Protein AF-A0A7W0LW55-F1 (afdb_monomer_lite)

Foldseek 3Di:
DDFWWKKKKWQFVVQCKIWIATAFWIWIDGNHDIDTDPGHWDWADDDQWIWTDDPQAWTKIWHAPDDWDDDDQKIKGKTFIFTDGNHDTGTGIMMMMTHRDDDPPVVVD

Secondary structure (DSSP, 8-state):
-PPPEEEEEEEEGGGTEEEEEETTEEEEEETTEEEE-SSPPEEEEETTEEEEEETTTEEEEEEE-SPPEEETTEEEEEEEEEEEETTEEEEEEEEEEEESS---GGG--

Sequence (109 aa):
MSPPAVALAFYDPANSLHGTLRAGLGLLYEGHRAAALAEPPVIEPVGDGVRARVAGELDLTFRPVSGVGVFEGAAAAVCSVSGTVGQRTVQCLGTSRETAEPPDWDQLD

Radius of gyration: 14.16 Å; chains: 1; bounding box: 34×29×43 Å

pLDDT: mean 91.1, std 10.21, range [51.66, 98.56]

Structure (mmCIF, N/CA/C/O backbone):
data_AF-A0A7W0LW55-F1
#
_entry.id   AF-A0A7W0LW55-F1
#
loop_
_atom_site.group_PDB
_atom_site.id
_atom_site.type_symbol
_atom_site.label_atom_id
_atom_site.label_alt_id
_atom_site.label_comp_id
_atom_site.label_asym_id
_atom_site.label_entity_id
_atom_site.label_seq_id
_atom_site.pdbx_PDB_ins_code
_atom_site.Cartn_x
_atom_site.Cartn_y
_atom_site.C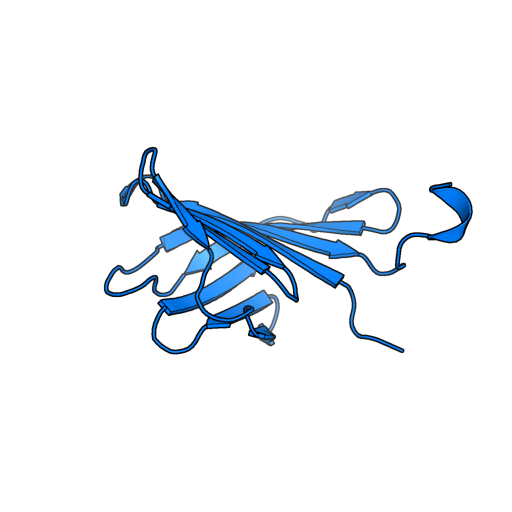artn_z
_atom_site.occupancy
_atom_site.B_iso_or_equiv
_atom_site.auth_seq_id
_atom_site.auth_comp_id
_atom_site.auth_asym_id
_atom_site.auth_atom_id
_atom_site.pdbx_PDB_model_num
ATOM 1 N N . MET A 1 1 ? 18.001 6.051 -16.624 1.00 51.66 1 MET A N 1
ATOM 2 C CA . MET A 1 1 ? 17.109 4.909 -16.333 1.00 51.66 1 MET A CA 1
ATOM 3 C C . MET A 1 1 ? 16.012 5.415 -15.415 1.00 51.66 1 MET A C 1
ATOM 5 O O . MET A 1 1 ? 16.341 6.147 -14.488 1.00 51.66 1 MET A O 1
ATOM 9 N N . SER A 1 2 ? 14.743 5.117 -15.697 1.00 60.44 2 SER A N 1
ATOM 10 C CA . SER A 1 2 ? 13.651 5.400 -14.760 1.00 60.44 2 SER A CA 1
ATOM 11 C C . SER A 1 2 ? 13.743 4.445 -13.563 1.00 60.44 2 SER A C 1
ATOM 13 O O . SER A 1 2 ? 14.170 3.304 -13.747 1.00 60.44 2 SER A O 1
ATOM 15 N N . PRO A 1 3 ? 13.377 4.882 -12.347 1.00 67.19 3 PRO A N 1
ATOM 16 C CA . PRO A 1 3 ? 13.251 3.971 -11.214 1.00 67.19 3 PRO A CA 1
ATOM 17 C C . PRO A 1 3 ? 12.225 2.860 -11.523 1.00 67.19 3 PRO A C 1
ATOM 19 O O . PRO A 1 3 ? 11.309 3.096 -12.320 1.00 67.19 3 PRO A O 1
ATOM 22 N N . PRO A 1 4 ? 12.380 1.656 -10.937 1.00 74.06 4 PRO A N 1
ATOM 23 C CA . PRO A 1 4 ? 11.490 0.528 -11.198 1.00 74.06 4 PRO A CA 1
ATOM 24 C C . PRO A 1 4 ? 10.046 0.867 -10.824 1.00 74.06 4 PRO A C 1
ATOM 26 O O . PRO A 1 4 ? 9.784 1.624 -9.885 1.00 74.06 4 PRO A O 1
ATOM 29 N N . ALA A 1 5 ? 9.093 0.287 -11.551 1.00 87.62 5 ALA A N 1
ATOM 30 C CA . ALA A 1 5 ? 7.683 0.475 -11.249 1.00 87.62 5 ALA A CA 1
ATOM 31 C C . ALA A 1 5 ? 7.324 -0.311 -9.981 1.00 87.62 5 ALA A C 1
ATOM 33 O O . ALA A 1 5 ? 7.409 -1.541 -9.965 1.00 87.62 5 ALA A O 1
ATOM 34 N N . VAL A 1 6 ? 6.904 0.398 -8.930 1.00 91.94 6 VAL A N 1
ATOM 35 C CA . VAL A 1 6 ? 6.540 -0.202 -7.641 1.00 91.94 6 VAL A CA 1
ATOM 36 C C . VAL A 1 6 ? 5.022 -0.299 -7.500 1.00 91.94 6 VAL A C 1
ATOM 38 O O . VAL A 1 6 ? 4.293 0.672 -7.719 1.00 91.94 6 VAL A O 1
ATOM 41 N N . ALA A 1 7 ? 4.553 -1.474 -7.092 1.00 95.12 7 ALA A N 1
ATOM 42 C CA . ALA A 1 7 ? 3.188 -1.731 -6.672 1.00 95.12 7 ALA A CA 1
ATOM 43 C C . ALA A 1 7 ? 3.163 -2.242 -5.233 1.00 95.12 7 ALA A C 1
ATOM 45 O O . ALA A 1 7 ? 3.886 -3.169 -4.873 1.00 95.12 7 ALA A O 1
ATOM 46 N N . LEU A 1 8 ? 2.303 -1.644 -4.419 1.00 97.69 8 LEU A N 1
ATOM 47 C CA . LEU A 1 8 ? 2.125 -1.969 -3.013 1.00 97.69 8 LEU A CA 1
ATOM 48 C C . LEU A 1 8 ? 0.671 -2.373 -2.771 1.00 97.69 8 LEU A C 1
ATOM 50 O O . LEU A 1 8 ? -0.253 -1.837 -3.392 1.00 97.69 8 LEU A O 1
ATOM 54 N N . ALA A 1 9 ? 0.464 -3.301 -1.847 1.00 98.12 9 ALA A N 1
ATOM 55 C CA . ALA A 1 9 ? -0.857 -3.621 -1.324 1.00 98.12 9 ALA A CA 1
ATOM 56 C C . ALA A 1 9 ? -0.765 -3.961 0.160 1.00 98.12 9 ALA A C 1
ATOM 58 O O . ALA A 1 9 ? 0.221 -4.555 0.585 1.00 98.12 9 ALA A O 1
ATOM 59 N N . PHE A 1 10 ? -1.771 -3.604 0.949 1.00 98.19 10 PHE A N 1
ATOM 60 C CA . PHE A 1 10 ? -1.833 -3.949 2.370 1.00 98.19 10 PHE A CA 1
ATOM 61 C C . PHE A 1 10 ? -3.248 -4.351 2.769 1.00 98.19 10 PHE A C 1
ATOM 63 O O . PHE A 1 10 ? -4.216 -3.909 2.147 1.00 98.19 10 PHE A O 1
ATOM 70 N N . TYR A 1 11 ? -3.355 -5.175 3.809 1.00 96.62 11 TYR A N 1
ATOM 71 C CA . TYR A 1 11 ? -4.626 -5.617 4.368 1.00 96.62 11 TYR A CA 1
ATOM 72 C C . TYR A 1 11 ? -4.569 -5.560 5.893 1.00 96.62 11 TYR A C 1
ATOM 74 O O . TYR A 1 11 ? -3.875 -6.350 6.534 1.00 96.62 11 TYR A O 1
ATOM 82 N N . ASP A 1 12 ? -5.317 -4.620 6.460 1.00 96.31 12 ASP A N 1
ATOM 83 C CA . ASP A 1 12 ? -5.467 -4.387 7.888 1.00 96.31 12 ASP A CA 1
ATOM 84 C C . ASP A 1 12 ? -6.848 -4.871 8.368 1.00 96.31 12 ASP A C 1
ATOM 86 O O . ASP A 1 12 ? -7.827 -4.111 8.359 1.00 96.31 12 ASP A O 1
ATOM 90 N N . PRO A 1 13 ? -6.958 -6.140 8.806 1.00 92.94 13 PRO A N 1
ATOM 91 C CA . PRO A 1 13 ? -8.224 -6.682 9.283 1.00 92.94 13 PRO A CA 1
ATOM 92 C C . PRO A 1 13 ? -8.725 -5.983 10.550 1.00 92.94 13 PRO A C 1
ATOM 94 O O . PRO A 1 13 ? -9.935 -5.927 10.758 1.00 92.94 13 PRO A O 1
ATOM 97 N N . ALA A 1 14 ? -7.832 -5.429 11.381 1.00 93.06 14 ALA A N 1
ATOM 98 C CA . ALA A 1 14 ? -8.218 -4.782 12.634 1.00 93.06 14 ALA A CA 1
ATOM 99 C C . ALA A 1 14 ? -9.051 -3.516 12.385 1.00 93.06 14 ALA A C 1
ATOM 101 O O . ALA A 1 14 ? -9.944 -3.198 13.167 1.00 93.06 14 ALA A O 1
ATOM 102 N N . ASN A 1 15 ? -8.802 -2.839 11.262 1.00 91.50 15 ASN A N 1
ATOM 103 C CA . ASN A 1 15 ? -9.525 -1.641 10.845 1.00 91.50 15 ASN A CA 1
ATOM 104 C C . ASN A 1 15 ? -10.483 -1.883 9.664 1.00 91.50 15 ASN A C 1
ATOM 106 O O . ASN A 1 15 ? -11.064 -0.925 9.156 1.00 91.50 15 ASN A O 1
ATOM 110 N N . SER A 1 16 ? -10.650 -3.137 9.210 1.00 94.94 16 SER A N 1
ATOM 111 C CA . SER A 1 16 ? -11.369 -3.478 7.965 1.00 94.94 16 SER A CA 1
ATOM 112 C C . SER A 1 16 ? -10.920 -2.625 6.768 1.00 94.94 16 SER A C 1
ATOM 114 O O . SER A 1 16 ? -11.732 -2.232 5.927 1.00 94.94 16 SER A O 1
ATOM 116 N N . LEU A 1 17 ? -9.622 -2.319 6.723 1.00 96.50 17 LEU A N 1
ATOM 117 C CA . LEU A 1 17 ? -9.008 -1.389 5.787 1.00 96.50 17 LEU A CA 1
ATOM 118 C C . LEU A 1 17 ? -8.017 -2.143 4.908 1.00 96.50 17 LEU A C 1
ATOM 120 O O . LEU A 1 17 ? -7.188 -2.903 5.395 1.00 96.50 17 LEU A O 1
ATOM 124 N N . HIS A 1 18 ? -8.060 -1.910 3.608 1.00 96.81 18 HIS A N 1
ATOM 125 C CA . HIS A 1 18 ? -7.032 -2.392 2.698 1.00 96.81 18 HIS A CA 1
ATOM 126 C C . HIS A 1 18 ? -6.820 -1.399 1.573 1.00 96.81 18 HIS A C 1
ATOM 128 O O . HIS A 1 18 ? -7.647 -0.522 1.335 1.00 96.81 18 HIS A O 1
ATOM 134 N N . GLY A 1 19 ? -5.694 -1.508 0.885 1.00 97.12 19 GLY A N 1
ATOM 135 C CA . GLY A 1 19 ? -5.390 -0.576 -0.185 1.00 97.12 19 GLY A CA 1
ATOM 136 C C . GLY A 1 19 ? -4.379 -1.118 -1.166 1.00 97.12 19 GLY A C 1
ATOM 137 O O . GLY A 1 19 ? -3.612 -2.029 -0.857 1.00 97.12 19 GLY A O 1
ATOM 138 N N . THR A 1 20 ? -4.386 -0.526 -2.354 1.00 97.56 20 THR A N 1
ATOM 139 C CA . THR A 1 20 ? -3.364 -0.736 -3.376 1.00 97.56 20 THR A CA 1
ATOM 140 C C . THR A 1 20 ? -2.815 0.607 -3.823 1.00 97.56 20 THR A C 1
ATOM 142 O O . THR A 1 20 ? -3.570 1.557 -4.024 1.00 97.56 20 THR A O 1
ATOM 145 N N . LEU A 1 21 ? -1.492 0.690 -3.935 1.00 96.94 21 LEU A N 1
ATOM 146 C CA . LEU A 1 21 ? -0.763 1.909 -4.259 1.00 96.94 21 LEU A CA 1
ATOM 147 C C . LEU A 1 21 ? 0.209 1.602 -5.396 1.00 96.94 21 LEU A C 1
ATOM 149 O O . LEU A 1 21 ? 0.944 0.616 -5.350 1.00 96.94 21 LEU A O 1
ATOM 153 N N . ARG A 1 22 ? 0.225 2.453 -6.414 1.00 93.44 22 ARG A N 1
ATOM 154 C CA . ARG A 1 22 ? 1.199 2.461 -7.508 1.00 93.44 22 ARG A CA 1
ATOM 155 C C . ARG A 1 22 ? 1.551 3.906 -7.825 1.00 93.44 22 ARG A C 1
ATOM 157 O O . ARG A 1 22 ? 0.781 4.813 -7.513 1.00 93.44 22 ARG A O 1
ATOM 164 N N . ALA A 1 23 ? 2.682 4.129 -8.487 1.00 81.06 23 ALA A N 1
ATOM 165 C CA . ALA A 1 23 ? 2.965 5.443 -9.055 1.00 81.06 23 ALA A CA 1
ATOM 166 C C . ALA A 1 23 ? 1.786 5.874 -9.955 1.00 81.06 23 ALA A C 1
ATOM 168 O O . ALA A 1 23 ? 1.443 5.169 -10.902 1.00 81.06 23 ALA A O 1
ATOM 169 N N . GLY A 1 24 ? 1.132 6.987 -9.611 1.00 86.56 24 GLY A N 1
ATOM 170 C CA . GLY A 1 24 ? -0.023 7.529 -10.340 1.00 86.56 24 GLY A CA 1
ATOM 171 C C . GLY A 1 24 ? -1.411 7.201 -9.770 1.00 86.56 24 GLY A C 1
ATOM 172 O O . GLY A 1 24 ? -2.352 7.914 -10.098 1.00 86.56 24 GLY A O 1
ATOM 173 N N . LEU A 1 25 ? -1.570 6.184 -8.912 1.00 92.75 25 LEU A N 1
ATOM 174 C CA . LEU A 1 25 ? -2.882 5.803 -8.366 1.00 92.75 25 LEU A CA 1
ATOM 175 C C . LEU A 1 25 ? -2.766 5.163 -6.981 1.00 92.75 25 LEU A C 1
ATOM 177 O O . LEU A 1 25 ? -1.974 4.246 -6.767 1.00 92.75 25 LEU A O 1
ATOM 181 N N . GLY A 1 26 ? -3.642 5.571 -6.066 1.00 96.12 26 GLY A N 1
ATOM 182 C CA . GLY A 1 26 ? -3.914 4.823 -4.847 1.00 96.12 26 GLY A CA 1
ATOM 183 C C . GLY A 1 26 ? -5.409 4.638 -4.635 1.00 96.12 26 GLY A C 1
ATOM 184 O O . GLY A 1 26 ? -6.192 5.564 -4.839 1.00 96.12 26 GLY A O 1
ATOM 185 N N . LEU A 1 27 ? -5.793 3.430 -4.232 1.00 97.00 27 LEU A N 1
ATOM 186 C CA . LEU A 1 27 ? -7.159 3.074 -3.865 1.00 97.00 27 LEU A CA 1
ATOM 187 C C . LEU A 1 27 ? -7.168 2.549 -2.433 1.00 97.00 27 LEU A C 1
ATOM 189 O O . LEU A 1 27 ? -6.367 1.676 -2.085 1.00 97.00 27 LEU A O 1
ATOM 193 N N . LEU A 1 28 ? -8.099 3.056 -1.633 1.00 97.19 28 LEU A N 1
ATOM 194 C CA . LEU A 1 28 ? -8.401 2.580 -0.292 1.00 97.19 28 LEU A CA 1
ATOM 195 C C . LEU A 1 28 ? -9.779 1.932 -0.270 1.00 97.19 28 LEU A C 1
ATOM 197 O O . LEU A 1 28 ? -10.714 2.381 -0.935 1.00 97.19 28 LEU A O 1
ATOM 201 N N . TYR A 1 29 ? -9.895 0.890 0.535 1.00 96.44 29 TYR A N 1
ATOM 202 C CA . TYR A 1 29 ? -11.107 0.122 0.725 1.00 96.44 29 TYR A CA 1
ATOM 203 C C . TYR A 1 29 ? -11.397 -0.005 2.214 1.00 96.44 29 TYR A C 1
ATOM 205 O O . TYR A 1 29 ? -10.586 -0.541 2.968 1.00 96.44 29 TYR A O 1
ATOM 213 N N . GLU A 1 30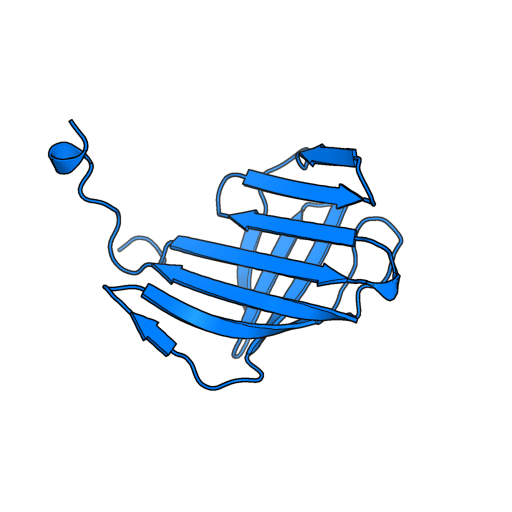 ? -12.569 0.464 2.625 1.00 93.81 30 GLU A N 1
ATOM 214 C CA . GLU A 1 30 ? -13.062 0.391 3.999 1.00 93.81 30 GLU A CA 1
ATOM 215 C C . GLU A 1 30 ? -14.349 -0.427 4.027 1.00 93.81 30 GLU A C 1
ATOM 217 O O . GLU A 1 30 ? -15.409 0.025 3.577 1.00 93.81 30 GLU A O 1
ATOM 222 N N . GLY A 1 31 ? -14.249 -1.668 4.505 1.00 89.81 31 GLY A N 1
ATOM 223 C CA . GLY A 1 31 ? -15.310 -2.659 4.344 1.00 89.81 31 GLY A CA 1
ATOM 224 C C . GLY A 1 31 ? -15.664 -2.847 2.864 1.00 89.81 31 GLY A C 1
ATOM 225 O O . GLY A 1 31 ? -14.887 -3.416 2.103 1.00 89.81 31 GLY A O 1
ATOM 226 N N . HIS A 1 32 ? -16.835 -2.351 2.454 1.00 87.31 32 HIS A N 1
ATOM 227 C CA . HIS A 1 32 ? -17.338 -2.434 1.074 1.00 87.31 32 HIS A CA 1
ATOM 228 C C . HIS A 1 32 ? -17.218 -1.125 0.280 1.00 87.31 32 HIS A C 1
ATOM 230 O O . HIS A 1 32 ? -17.697 -1.046 -0.851 1.00 87.31 32 HIS A O 1
ATOM 236 N N . ARG A 1 33 ? -16.636 -0.071 0.863 1.00 94.25 33 ARG A N 1
ATOM 237 C CA . ARG A 1 33 ? -16.506 1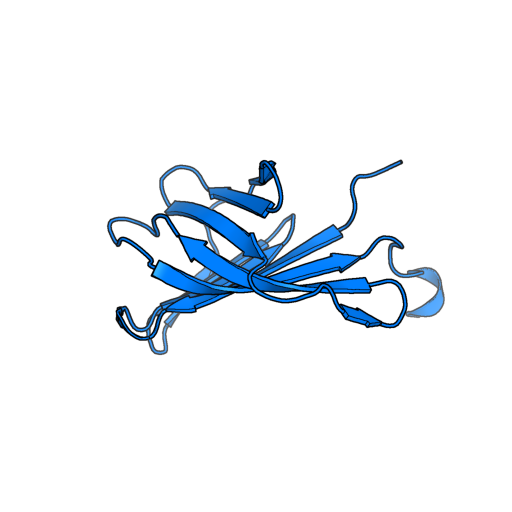.239 0.212 1.00 94.25 33 ARG A CA 1
ATOM 238 C C . ARG A 1 33 ? -15.114 1.383 -0.377 1.00 94.25 33 ARG A C 1
ATOM 240 O O . ARG A 1 33 ? -14.144 1.224 0.352 1.00 94.25 33 ARG A O 1
ATOM 247 N N . ALA A 1 34 ? -15.035 1.727 -1.657 1.00 95.38 34 ALA A N 1
ATOM 248 C CA . ALA A 1 34 ? -13.788 2.073 -2.329 1.00 95.38 34 ALA A CA 1
ATOM 249 C C . ALA A 1 34 ? -13.694 3.593 -2.516 1.00 95.38 34 ALA A C 1
ATOM 251 O O . ALA A 1 34 ? -14.685 4.234 -2.876 1.00 95.38 34 ALA A O 1
ATOM 252 N N . ALA A 1 35 ? -12.510 4.154 -2.296 1.00 95.88 35 ALA A N 1
ATOM 253 C CA . ALA A 1 35 ? -12.196 5.548 -2.574 1.00 95.88 35 ALA A CA 1
ATOM 254 C C . ALA A 1 35 ? -10.803 5.653 -3.203 1.00 95.88 35 ALA A C 1
ATOM 256 O O . ALA A 1 35 ? -9.856 5.011 -2.747 1.00 95.88 35 ALA A O 1
ATOM 257 N N . ALA A 1 36 ? -10.685 6.465 -4.251 1.00 96.50 36 ALA A N 1
ATOM 258 C CA . ALA A 1 36 ? -9.383 6.893 -4.738 1.00 96.50 36 ALA A CA 1
ATOM 259 C C . ALA A 1 36 ? -8.819 7.972 -3.812 1.00 96.50 36 ALA A C 1
ATOM 261 O O . ALA A 1 36 ? -9.578 8.785 -3.281 1.00 96.50 36 ALA A O 1
ATOM 262 N N . LEU A 1 37 ? -7.501 7.963 -3.634 1.00 95.12 37 LEU A N 1
ATOM 263 C CA . LEU A 1 37 ? -6.791 9.061 -2.981 1.00 95.12 37 LEU A CA 1
ATOM 264 C C . LEU A 1 37 ? -6.919 10.331 -3.821 1.00 95.12 37 LEU A C 1
ATOM 266 O O . LEU A 1 37 ? -7.030 10.244 -5.048 1.00 95.12 37 LEU A O 1
ATOM 270 N N . ALA A 1 38 ? -6.892 11.496 -3.175 1.00 94.06 38 ALA A N 1
ATOM 271 C CA . ALA A 1 38 ? -7.018 12.765 -3.887 1.00 94.06 38 ALA A CA 1
ATOM 272 C C . ALA A 1 38 ? -5.805 13.026 -4.788 1.00 94.06 38 ALA A C 1
ATOM 274 O O . ALA A 1 38 ? -5.957 13.555 -5.886 1.00 94.06 38 ALA A O 1
ATOM 275 N N . GLU A 1 39 ? -4.622 12.606 -4.338 1.00 94.62 39 GLU A N 1
ATOM 276 C CA . GLU A 1 39 ? -3.366 12.734 -5.072 1.00 94.62 39 GLU A CA 1
ATOM 277 C C . GLU A 1 39 ? -2.659 11.377 -5.227 1.00 94.62 39 GLU A C 1
ATOM 279 O O . GLU A 1 39 ? -2.807 10.483 -4.381 1.00 94.62 39 GLU A O 1
ATOM 284 N N . PRO A 1 40 ? -1.843 11.200 -6.281 1.00 92.50 40 PRO A N 1
ATOM 285 C CA . PRO A 1 40 ? -1.003 10.023 -6.421 1.00 92.50 40 PRO A CA 1
ATOM 286 C C . PRO A 1 40 ? -0.039 9.844 -5.236 1.00 92.50 40 PRO A C 1
ATOM 288 O O . PRO A 1 40 ? 0.552 10.820 -4.764 1.00 92.50 40 PRO A O 1
ATOM 291 N N . PRO A 1 41 ? 0.206 8.600 -4.786 1.00 94.88 41 PRO A N 1
ATOM 292 C CA . PRO A 1 41 ? 1.197 8.342 -3.755 1.00 94.88 41 PRO A CA 1
ATOM 293 C C . PRO A 1 41 ? 2.611 8.631 -4.255 1.00 94.88 41 PRO A C 1
ATOM 295 O O . PRO A 1 41 ? 3.032 8.151 -5.310 1.00 94.88 41 PRO A O 1
ATOM 298 N N . VAL A 1 42 ? 3.375 9.354 -3.439 1.00 95.06 42 VAL A N 1
ATOM 299 C CA . VAL A 1 42 ? 4.832 9.424 -3.556 1.00 95.06 42 VAL A CA 1
ATOM 300 C C . VAL A 1 42 ? 5.396 8.151 -2.940 1.00 95.06 42 VAL A C 1
ATOM 302 O O . VAL A 1 42 ? 5.205 7.903 -1.748 1.00 95.06 42 VAL A O 1
ATOM 305 N N . ILE A 1 43 ? 6.047 7.332 -3.763 1.00 95.00 43 ILE A N 1
ATOM 306 C CA . ILE A 1 43 ? 6.618 6.043 -3.369 1.00 95.00 43 ILE A CA 1
ATOM 307 C C . ILE A 1 43 ? 8.140 6.138 -3.462 1.00 95.00 43 ILE A C 1
ATOM 309 O O . ILE A 1 43 ? 8.682 6.375 -4.539 1.00 95.00 43 ILE A O 1
ATOM 313 N N . GLU A 1 44 ? 8.826 5.954 -2.337 1.00 93.94 44 GLU A N 1
ATOM 314 C CA . GLU A 1 44 ? 10.274 6.137 -2.225 1.00 93.94 44 GLU A CA 1
ATOM 315 C C . GLU A 1 44 ? 10.920 5.009 -1.410 1.00 93.94 44 GLU A C 1
ATOM 317 O O . GLU A 1 44 ? 10.323 4.529 -0.441 1.00 93.94 44 GLU A O 1
ATOM 322 N N . PRO A 1 45 ? 12.150 4.590 -1.743 1.00 93.50 45 PRO A N 1
ATOM 323 C CA . PRO A 1 45 ? 12.884 3.624 -0.935 1.00 93.50 45 PRO A CA 1
ATOM 324 C C . PRO A 1 45 ? 13.232 4.199 0.450 1.00 93.50 45 PRO A C 1
ATOM 326 O O . PRO A 1 45 ? 13.599 5.367 0.584 1.00 93.50 45 PRO A O 1
ATOM 329 N N . VAL A 1 46 ? 13.160 3.365 1.492 1.00 94.81 46 VAL A N 1
ATOM 330 C CA . VAL A 1 46 ? 13.593 3.700 2.858 1.00 94.81 46 VAL A CA 1
ATOM 331 C C . VAL A 1 46 ? 14.256 2.499 3.539 1.00 94.81 46 VAL A C 1
ATOM 333 O O . VAL A 1 46 ? 13.607 1.557 3.992 1.00 94.81 46 VAL A O 1
ATOM 336 N N . GLY A 1 47 ? 15.583 2.540 3.663 1.00 93.00 47 GLY A N 1
ATOM 337 C CA . GLY A 1 47 ? 16.347 1.397 4.169 1.00 93.00 47 GLY A CA 1
ATOM 338 C C . GLY A 1 47 ? 16.178 0.176 3.262 1.00 93.00 47 GLY A C 1
ATOM 339 O O . GLY A 1 47 ? 16.472 0.252 2.076 1.00 93.00 47 GLY A O 1
ATOM 340 N N . ASP A 1 48 ? 15.698 -0.928 3.829 1.00 91.12 48 ASP A N 1
ATOM 341 C CA . ASP A 1 48 ? 15.393 -2.194 3.148 1.00 91.12 48 ASP A CA 1
ATOM 342 C C . ASP A 1 48 ? 13.958 -2.279 2.598 1.00 91.12 48 ASP A C 1
ATOM 344 O O . ASP A 1 48 ? 13.547 -3.316 2.082 1.00 91.12 48 ASP A O 1
ATOM 348 N N . GLY A 1 49 ? 13.180 -1.208 2.745 1.00 94.56 49 GLY A N 1
ATOM 349 C CA . GLY A 1 49 ? 11.769 -1.171 2.403 1.00 94.56 49 GLY A CA 1
ATOM 350 C C . GLY A 1 49 ? 11.392 0.021 1.539 1.00 94.56 49 GLY A C 1
ATOM 351 O O . GLY A 1 49 ? 12.234 0.725 0.980 1.00 94.56 49 GLY A O 1
ATOM 352 N N . VAL A 1 50 ? 10.089 0.266 1.459 1.00 95.94 50 VAL A N 1
ATOM 353 C CA . VAL A 1 50 ? 9.508 1.342 0.656 1.00 95.94 50 VAL A CA 1
ATOM 354 C C . VAL A 1 50 ? 8.514 2.123 1.504 1.00 95.94 50 VAL A C 1
ATOM 356 O O . VAL A 1 50 ? 7.753 1.546 2.280 1.00 95.94 50 VAL A O 1
ATOM 359 N N . ARG A 1 51 ? 8.507 3.445 1.364 1.00 97.25 51 ARG A N 1
ATOM 360 C CA . ARG A 1 51 ? 7.527 4.336 1.978 1.00 97.25 51 ARG A CA 1
ATOM 361 C C . ARG A 1 51 ? 6.591 4.875 0.910 1.00 97.25 51 ARG A C 1
ATOM 363 O O . ARG A 1 51 ? 7.056 5.357 -0.116 1.00 97.25 51 ARG A O 1
ATOM 370 N N . ALA A 1 52 ? 5.292 4.836 1.174 1.00 97.44 52 ALA A N 1
ATOM 371 C CA . ALA A 1 52 ? 4.273 5.484 0.363 1.00 97.44 52 ALA A CA 1
ATOM 372 C C . ALA A 1 52 ? 3.618 6.612 1.161 1.00 97.44 52 ALA A C 1
ATOM 374 O O . ALA A 1 52 ? 3.267 6.418 2.326 1.00 97.44 52 ALA A O 1
ATOM 375 N N . ARG A 1 53 ? 3.463 7.787 0.544 1.00 97.44 53 ARG A N 1
ATOM 376 C CA . ARG A 1 53 ? 2.891 8.976 1.188 1.00 97.44 53 ARG A CA 1
ATOM 377 C C . ARG A 1 53 ? 1.901 9.693 0.281 1.00 97.44 53 ARG A C 1
ATOM 379 O O . ARG A 1 53 ? 2.201 9.930 -0.885 1.00 97.44 53 ARG A O 1
ATOM 386 N N . VAL A 1 54 ? 0.778 10.107 0.856 1.00 96.62 54 VAL A N 1
ATOM 387 C CA . VAL A 1 54 ? -0.133 11.120 0.306 1.00 96.62 54 VAL A CA 1
ATOM 388 C C . VAL A 1 54 ? -0.445 12.106 1.420 1.00 96.62 54 VAL A C 1
ATOM 390 O O . VAL A 1 54 ? -0.875 11.711 2.505 1.00 96.62 54 VAL A O 1
ATOM 393 N N . ALA A 1 55 ? -0.171 13.388 1.179 1.00 93.94 55 ALA A N 1
ATOM 394 C CA . ALA A 1 55 ? -0.247 14.417 2.208 1.00 93.94 55 ALA A CA 1
ATOM 395 C C . ALA A 1 55 ? -1.647 14.475 2.840 1.00 93.94 55 ALA A C 1
ATOM 397 O O . ALA A 1 55 ? -2.638 14.696 2.157 1.00 93.94 55 ALA A O 1
ATOM 398 N N . GLY A 1 56 ? -1.717 14.274 4.158 1.00 92.31 56 GLY A N 1
ATOM 399 C CA . GLY A 1 56 ? -2.975 14.298 4.910 1.00 92.31 56 GLY A CA 1
ATOM 400 C C . GLY A 1 56 ? -3.847 13.042 4.785 1.00 92.31 56 GLY A C 1
ATOM 401 O O . GLY A 1 56 ? -4.801 12.915 5.548 1.00 92.31 56 GLY A O 1
ATOM 402 N N . GLU A 1 57 ? -3.514 12.099 3.899 1.00 95.88 57 GLU A N 1
ATOM 403 C CA . GLU A 1 57 ? -4.324 10.897 3.656 1.00 95.88 57 GLU A CA 1
ATOM 404 C C . GLU A 1 57 ? -3.637 9.608 4.100 1.00 95.88 57 GLU A C 1
ATOM 406 O O . GLU A 1 57 ? -4.280 8.769 4.729 1.00 95.88 57 GLU A O 1
ATOM 411 N N . LEU A 1 58 ? -2.345 9.427 3.808 1.00 96.69 58 LEU A N 1
ATOM 412 C CA . LEU A 1 58 ? -1.619 8.231 4.231 1.00 96.69 58 LEU A CA 1
ATOM 413 C C . LEU A 1 58 ? -0.115 8.447 4.346 1.00 96.69 58 LEU A C 1
ATOM 415 O O . LEU A 1 58 ? 0.498 9.202 3.591 1.00 96.69 58 LEU A O 1
ATOM 419 N N . ASP A 1 59 ? 0.481 7.688 5.252 1.00 98.00 59 ASP A N 1
ATOM 420 C CA . ASP A 1 59 ? 1.921 7.574 5.407 1.00 98.00 59 ASP A CA 1
ATOM 421 C C . ASP A 1 59 ? 2.247 6.159 5.882 1.00 98.00 59 ASP A C 1
ATOM 423 O O . ASP A 1 59 ? 2.060 5.830 7.051 1.00 98.00 59 ASP A O 1
ATOM 427 N N . LEU A 1 60 ? 2.670 5.294 4.959 1.00 98.44 60 LEU A N 1
ATOM 428 C CA . LEU A 1 60 ? 2.869 3.870 5.212 1.00 98.44 60 LEU A CA 1
ATOM 429 C C . LEU A 1 60 ? 4.281 3.444 4.830 1.00 98.44 60 LEU A C 1
ATOM 431 O O . LEU A 1 60 ? 4.787 3.790 3.765 1.00 98.44 60 LEU A O 1
ATOM 435 N N . THR A 1 61 ? 4.902 2.640 5.686 1.00 98.44 61 THR A N 1
ATOM 436 C CA . THR A 1 61 ? 6.184 1.983 5.419 1.00 98.44 61 THR A CA 1
ATOM 437 C C . THR A 1 61 ? 5.970 0.486 5.264 1.00 98.44 61 THR A C 1
ATOM 439 O O . THR A 1 61 ? 5.362 -0.144 6.127 1.00 98.44 61 THR A O 1
ATOM 442 N N . PHE A 1 62 ? 6.507 -0.067 4.182 1.00 98.31 62 PHE A N 1
ATOM 443 C CA . PHE A 1 62 ? 6.506 -1.480 3.833 1.00 98.31 62 PHE A CA 1
ATOM 444 C C . PHE A 1 62 ? 7.919 -2.016 4.030 1.00 98.31 62 PHE A C 1
ATOM 446 O O . PHE A 1 62 ? 8.830 -1.611 3.308 1.00 98.31 62 PHE A O 1
ATOM 453 N N . ARG A 1 63 ? 8.116 -2.916 4.997 1.00 97.88 63 ARG A N 1
ATOM 454 C CA . ARG A 1 63 ? 9.403 -3.595 5.213 1.00 97.88 63 ARG A CA 1
ATOM 455 C C . ARG A 1 63 ? 9.277 -5.081 4.911 1.00 97.88 63 ARG A C 1
ATOM 457 O O . ARG A 1 63 ? 8.408 -5.711 5.523 1.00 97.88 63 ARG A O 1
ATOM 464 N N . PRO A 1 64 ? 10.099 -5.650 4.013 1.00 97.44 64 PRO A N 1
ATOM 465 C CA . PRO A 1 64 ? 10.108 -7.083 3.750 1.00 97.44 64 PRO A CA 1
ATOM 466 C C . PRO A 1 64 ? 10.263 -7.899 5.040 1.00 97.44 64 PRO A C 1
ATOM 468 O O . PRO A 1 64 ? 11.119 -7.615 5.871 1.00 97.44 64 PRO A O 1
ATOM 471 N N . VAL A 1 65 ? 9.419 -8.914 5.209 1.00 97.19 65 VAL A N 1
ATOM 472 C CA . VAL A 1 65 ? 9.509 -9.904 6.303 1.00 97.19 65 VAL A CA 1
ATOM 473 C C . VAL A 1 65 ? 9.693 -11.327 5.776 1.00 97.19 65 VAL A C 1
ATOM 475 O O . VAL A 1 65 ? 9.865 -12.264 6.552 1.00 97.19 65 VAL A O 1
ATOM 478 N N . SER A 1 66 ? 9.659 -11.493 4.454 1.00 94.38 66 SER A N 1
ATOM 479 C CA . SER A 1 66 ? 9.972 -12.731 3.746 1.00 94.38 66 SER A CA 1
ATOM 480 C C . SER A 1 66 ? 11.230 -12.566 2.896 1.00 94.38 66 SER A C 1
ATOM 482 O O . SER A 1 66 ? 11.696 -11.453 2.655 1.00 94.38 66 SER A O 1
ATOM 484 N N . GLY A 1 67 ? 11.733 -13.679 2.356 1.00 93.19 67 GLY A N 1
ATOM 485 C CA . GLY A 1 67 ? 12.612 -13.616 1.188 1.00 93.19 67 GLY A CA 1
ATOM 486 C C . GLY A 1 67 ? 11.898 -12.975 -0.011 1.00 93.19 67 GLY A C 1
ATOM 487 O O . GLY A 1 67 ? 10.666 -13.016 -0.100 1.00 93.19 67 GLY A O 1
ATOM 488 N N . VAL A 1 68 ? 12.679 -12.384 -0.918 1.00 93.81 68 VAL A N 1
ATOM 489 C CA . VAL A 1 68 ? 12.182 -11.810 -2.175 1.00 93.81 68 VAL A CA 1
ATOM 490 C C . VAL A 1 68 ? 12.025 -12.929 -3.203 1.00 93.81 68 VAL A C 1
ATOM 492 O O . VAL A 1 68 ? 12.988 -13.627 -3.519 1.00 93.81 68 VAL A O 1
ATOM 495 N N . GLY A 1 69 ? 10.812 -13.103 -3.719 1.00 93.94 69 GLY A N 1
ATOM 496 C CA . GLY A 1 69 ? 10.533 -13.973 -4.857 1.00 93.94 69 GLY A CA 1
ATOM 497 C C . GLY A 1 69 ? 10.745 -13.226 -6.170 1.00 93.94 69 GLY A C 1
ATOM 498 O O . GLY A 1 69 ? 10.382 -12.056 -6.276 1.00 93.94 69 GLY A O 1
ATOM 499 N N . VAL A 1 70 ? 11.306 -13.901 -7.173 1.00 91.38 70 VAL A N 1
ATOM 500 C CA . VAL A 1 70 ? 11.480 -13.355 -8.526 1.00 91.38 70 VAL A CA 1
ATOM 501 C C . VAL A 1 70 ? 10.660 -14.183 -9.506 1.00 91.38 70 VAL A C 1
ATOM 503 O O . VAL A 1 70 ? 10.746 -15.410 -9.500 1.00 91.38 70 VAL A O 1
ATOM 506 N N . PHE A 1 71 ? 9.868 -13.514 -10.340 1.0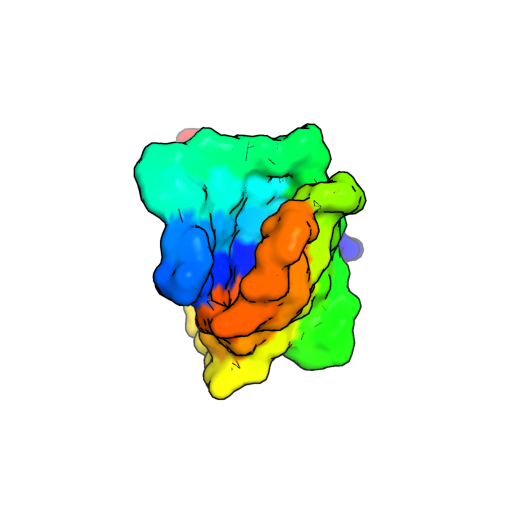0 84.06 71 PHE A N 1
ATOM 507 C CA . PHE A 1 71 ? 9.041 -14.145 -11.363 1.00 84.06 71 PHE A CA 1
ATOM 508 C C . PHE A 1 71 ? 8.878 -13.206 -12.561 1.00 84.06 71 PHE A C 1
ATOM 510 O O . PHE A 1 71 ? 8.443 -12.071 -12.382 1.00 84.06 71 PHE A O 1
ATOM 517 N N . GLU A 1 72 ? 9.241 -13.675 -13.760 1.00 83.81 72 GLU A N 1
ATOM 518 C CA . GLU A 1 72 ? 9.030 -12.968 -15.040 1.00 83.81 72 GLU A CA 1
ATOM 519 C C . GLU A 1 72 ? 9.409 -11.470 -15.002 1.00 83.81 72 GLU A C 1
ATOM 521 O O . GLU A 1 72 ? 8.604 -10.596 -15.310 1.00 83.81 72 GLU A O 1
ATOM 526 N N . GLY A 1 73 ? 10.629 -11.147 -14.553 1.00 81.50 73 GLY A N 1
ATOM 527 C CA . GLY A 1 73 ? 11.120 -9.757 -14.520 1.00 81.50 73 GLY A CA 1
ATOM 528 C C . GLY A 1 73 ? 10.550 -8.883 -13.392 1.00 81.50 73 GLY A C 1
ATOM 529 O O . GLY A 1 73 ? 10.854 -7.689 -13.318 1.00 81.50 73 GLY A O 1
ATOM 530 N N . ALA A 1 74 ? 9.763 -9.465 -12.482 1.00 88.50 74 ALA A N 1
ATOM 531 C CA . ALA A 1 74 ? 9.294 -8.810 -11.269 1.00 88.50 74 ALA A CA 1
ATOM 532 C C . ALA A 1 74 ? 9.896 -9.432 -10.003 1.00 88.50 74 ALA A C 1
ATOM 534 O O . ALA A 1 74 ? 10.047 -10.649 -9.895 1.00 88.50 74 ALA A O 1
ATOM 535 N N . ALA A 1 75 ? 10.183 -8.581 -9.021 1.00 92.44 75 ALA A N 1
ATOM 536 C CA . ALA A 1 75 ? 10.573 -8.971 -7.673 1.00 92.44 75 ALA A CA 1
ATOM 537 C C . ALA A 1 75 ? 9.425 -8.658 -6.709 1.00 92.44 75 ALA A C 1
ATOM 539 O O . ALA A 1 75 ? 8.833 -7.584 -6.794 1.00 92.44 75 ALA A O 1
ATOM 540 N N . ALA A 1 76 ? 9.089 -9.572 -5.802 1.00 94.69 76 ALA A N 1
ATOM 541 C CA . ALA A 1 76 ? 8.013 -9.376 -4.838 1.00 94.69 76 ALA A CA 1
ATOM 542 C C . ALA A 1 76 ? 8.370 -9.914 -3.452 1.00 94.69 76 ALA A C 1
ATOM 544 O O . ALA A 1 76 ? 9.064 -10.922 -3.320 1.00 94.69 76 ALA A O 1
ATOM 545 N N . ALA A 1 77 ? 7.858 -9.263 -2.412 1.00 96.62 77 ALA A N 1
ATOM 546 C CA . ALA A 1 77 ? 8.029 -9.690 -1.030 1.00 96.62 77 ALA A CA 1
ATOM 547 C C . ALA A 1 77 ? 6.738 -9.505 -0.231 1.00 96.62 77 ALA A C 1
ATOM 549 O O . ALA A 1 77 ? 5.948 -8.597 -0.499 1.00 96.62 77 ALA A O 1
ATOM 550 N N . VAL A 1 78 ? 6.550 -10.346 0.788 1.00 97.81 78 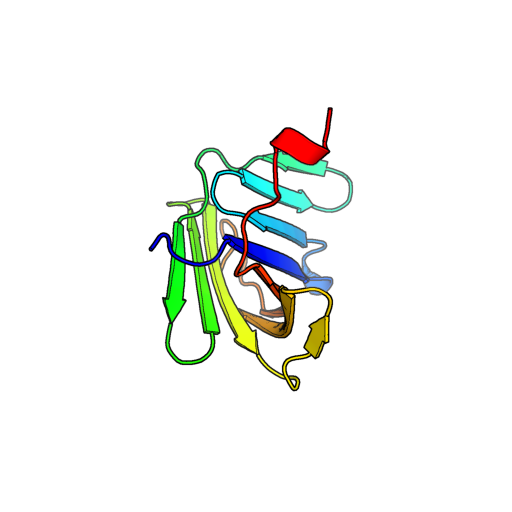VAL A N 1
ATOM 551 C CA . VAL A 1 78 ? 5.598 -10.068 1.865 1.00 97.81 78 VAL A CA 1
ATOM 552 C C . VAL A 1 78 ? 6.243 -9.051 2.799 1.00 97.81 78 VAL A C 1
ATOM 554 O O . VAL A 1 78 ? 7.405 -9.194 3.187 1.00 97.81 78 VAL A O 1
ATOM 557 N N . CYS A 1 79 ? 5.484 -8.029 3.176 1.00 98.44 79 CYS A N 1
ATOM 558 C CA . CYS A 1 79 ? 5.944 -6.933 4.011 1.00 98.44 79 CYS A CA 1
ATOM 559 C C . CYS A 1 79 ? 5.148 -6.847 5.312 1.00 98.44 79 CYS A C 1
ATOM 561 O O . CYS A 1 79 ? 3.935 -7.057 5.327 1.00 98.44 79 CYS A O 1
ATOM 563 N N . SER A 1 80 ? 5.822 -6.437 6.383 1.00 98.12 80 SER A N 1
ATOM 564 C CA . SER A 1 80 ? 5.154 -5.724 7.470 1.00 98.12 80 SER A CA 1
ATOM 565 C C . SER A 1 80 ? 4.823 -4.311 6.999 1.00 98.12 80 SER A C 1
ATOM 567 O O . SER A 1 80 ? 5.620 -3.680 6.298 1.00 98.12 80 SER A O 1
ATOM 569 N N . VAL A 1 81 ? 3.637 -3.830 7.360 1.00 98.56 81 VAL A N 1
ATOM 570 C CA . VAL A 1 81 ? 3.144 -2.503 6.995 1.00 98.56 81 VAL A CA 1
ATOM 571 C C . VAL A 1 81 ? 2.820 -1.743 8.263 1.00 98.56 81 VAL A C 1
ATOM 573 O O . VAL A 1 81 ? 2.030 -2.208 9.084 1.00 98.56 81 VAL A O 1
ATOM 576 N N . SER A 1 82 ? 3.427 -0.572 8.415 1.00 98.31 82 SER A N 1
ATOM 577 C CA . SER A 1 82 ? 3.229 0.294 9.575 1.00 98.31 82 SER A CA 1
ATOM 578 C C . SER A 1 82 ? 3.056 1.745 9.156 1.00 98.31 82 SER A C 1
ATOM 580 O O . SER A 1 82 ? 3.766 2.201 8.256 1.00 98.31 82 SER A O 1
ATOM 582 N N . GLY A 1 83 ? 2.191 2.481 9.845 1.00 97.88 83 GLY A N 1
ATOM 583 C CA . GLY A 1 83 ? 2.033 3.917 9.637 1.00 97.88 83 GLY A CA 1
ATOM 584 C C . GLY A 1 83 ? 0.604 4.377 9.875 1.00 97.88 83 GLY A C 1
ATOM 585 O O . GLY A 1 83 ? -0.053 3.884 10.794 1.00 97.88 83 GLY A O 1
ATOM 586 N N . THR A 1 84 ? 0.122 5.315 9.064 1.00 98.00 84 THR A N 1
ATOM 587 C CA . THR A 1 84 ? -1.214 5.896 9.209 1.00 98.00 84 THR A CA 1
ATOM 588 C C . THR A 1 84 ? -1.998 5.952 7.902 1.00 98.00 84 THR A C 1
ATOM 590 O O . THR A 1 84 ? -1.440 6.129 6.819 1.00 98.00 84 THR A O 1
ATOM 593 N N . VAL A 1 85 ? -3.323 5.832 8.028 1.00 96.75 85 VAL A N 1
ATOM 594 C CA . VAL A 1 85 ? -4.307 6.138 6.979 1.00 96.75 85 VAL A CA 1
ATOM 595 C C . VAL A 1 85 ? -5.407 7.004 7.593 1.00 96.75 85 VAL A C 1
ATOM 597 O O . VAL A 1 85 ? -6.165 6.571 8.471 1.00 96.75 85 VAL A O 1
ATOM 600 N N . GLY A 1 86 ? -5.475 8.262 7.166 1.00 93.75 86 GLY A N 1
ATOM 601 C CA . GLY A 1 86 ? -6.216 9.314 7.847 1.00 93.75 86 GLY A CA 1
ATOM 602 C C . GLY A 1 86 ? -5.746 9.447 9.298 1.00 93.75 86 GLY A C 1
ATOM 603 O O . GLY A 1 86 ? -4.586 9.745 9.563 1.00 93.75 86 GLY A O 1
ATOM 604 N N . GLN A 1 87 ? -6.652 9.200 10.245 1.00 93.06 87 GLN A N 1
ATOM 605 C CA . GLN A 1 87 ? -6.370 9.243 11.689 1.00 93.06 87 GLN A CA 1
ATOM 606 C C . GLN A 1 87 ? -6.108 7.856 12.307 1.00 93.06 87 GLN A C 1
ATOM 608 O O . GLN A 1 87 ? -5.946 7.745 13.520 1.00 93.06 87 GLN A O 1
ATOM 613 N N . ARG A 1 88 ? -6.109 6.783 11.505 1.00 94.88 88 ARG A N 1
ATOM 614 C CA . ARG A 1 88 ? -5.944 5.408 11.998 1.00 94.88 88 ARG A CA 1
ATOM 615 C C . ARG A 1 88 ? -4.497 4.970 11.896 1.00 94.88 88 ARG A C 1
ATOM 617 O O . ARG A 1 88 ? -3.883 5.125 10.842 1.00 94.88 88 ARG A O 1
ATOM 624 N N . THR A 1 89 ? -3.997 4.361 12.964 1.00 97.12 89 THR A N 1
ATOM 625 C CA . THR A 1 89 ? -2.733 3.624 12.939 1.00 97.12 89 THR A CA 1
ATOM 626 C C . THR A 1 89 ? -2.948 2.271 12.274 1.00 97.12 89 THR A C 1
ATOM 628 O O . THR A 1 89 ? -3.869 1.540 12.633 1.00 97.12 89 THR A O 1
ATOM 631 N N . VAL A 1 90 ? -2.069 1.940 11.333 1.00 96.88 90 VAL A N 1
ATOM 632 C CA . VAL A 1 90 ? -2.031 0.658 10.631 1.00 96.88 90 VAL A CA 1
ATOM 633 C C . VAL A 1 90 ? -0.812 -0.123 11.106 1.00 96.88 90 VAL A C 1
ATOM 635 O O . VAL A 1 90 ? 0.299 0.411 11.132 1.00 96.88 90 VAL A O 1
ATOM 638 N N . GLN A 1 91 ? -1.020 -1.392 11.456 1.00 97.31 91 GLN A N 1
ATOM 639 C CA . GLN A 1 91 ? 0.040 -2.360 11.736 1.00 97.31 91 GLN A CA 1
ATOM 640 C C . GLN A 1 91 ? -0.406 -3.737 11.240 1.00 97.31 91 GLN A C 1
ATOM 642 O O . GLN A 1 91 ? -1.118 -4.463 11.930 1.00 97.31 91 GLN A O 1
ATOM 647 N N . CYS A 1 92 ? -0.032 -4.077 10.010 1.00 97.88 92 CYS A N 1
ATOM 648 C CA . CYS A 1 92 ? -0.566 -5.246 9.319 1.00 97.88 92 CYS A CA 1
ATOM 649 C C . CYS A 1 92 ? 0.446 -5.872 8.347 1.00 97.88 92 CYS A C 1
ATOM 651 O O . CYS A 1 92 ? 1.642 -5.573 8.395 1.00 97.88 92 CYS A O 1
ATOM 653 N N . LEU A 1 93 ? -0.037 -6.770 7.485 1.00 98.06 93 LEU A N 1
ATOM 654 C CA . LEU A 1 93 ? 0.739 -7.357 6.397 1.00 98.06 93 LEU A CA 1
ATOM 655 C C . LEU A 1 93 ? 0.365 -6.731 5.054 1.00 98.06 93 LEU A C 1
ATOM 657 O O . LEU A 1 93 ? -0.751 -6.256 4.832 1.00 98.06 93 LEU A O 1
ATOM 661 N N . GLY A 1 94 ? 1.315 -6.791 4.134 1.00 98.00 94 GLY A N 1
ATOM 662 C CA . GLY A 1 94 ? 1.141 -6.357 2.763 1.00 98.00 94 GLY A CA 1
ATOM 663 C C . GLY A 1 94 ? 2.140 -7.014 1.830 1.00 98.00 94 GLY A C 1
ATOM 664 O O . GLY A 1 94 ? 2.852 -7.946 2.202 1.00 98.00 94 GLY A O 1
ATOM 665 N N . THR A 1 95 ? 2.198 -6.508 0.611 1.00 97.75 95 THR A N 1
ATOM 666 C CA . THR A 1 95 ? 3.130 -6.948 -0.420 1.00 97.75 95 THR A CA 1
ATOM 667 C C . THR A 1 95 ? 3.752 -5.746 -1.099 1.00 97.75 95 THR A C 1
ATOM 669 O O . THR A 1 95 ? 3.040 -4.788 -1.414 1.00 97.75 95 THR A O 1
ATOM 672 N N . SER A 1 96 ? 5.043 -5.834 -1.396 1.00 96.12 96 SER A N 1
ATOM 673 C CA . SER A 1 96 ? 5.692 -4.993 -2.395 1.00 96.12 96 SER A CA 1
ATOM 674 C C . SER A 1 96 ? 5.965 -5.811 -3.651 1.00 96.12 96 SER A C 1
ATOM 676 O O . SER A 1 96 ? 6.261 -7.006 -3.583 1.00 96.12 96 SER A O 1
ATOM 678 N N . ARG A 1 97 ? 5.845 -5.166 -4.808 1.00 94.00 97 ARG A N 1
ATOM 679 C CA . ARG A 1 97 ? 6.262 -5.697 -6.100 1.00 94.00 97 ARG A CA 1
ATOM 680 C C . ARG A 1 97 ? 6.987 -4.610 -6.874 1.00 94.00 97 ARG A C 1
ATOM 682 O O . ARG A 1 97 ? 6.447 -3.523 -7.051 1.00 94.00 97 ARG A O 1
ATOM 689 N N . GLU A 1 98 ? 8.159 -4.933 -7.384 1.00 91.75 98 GLU A N 1
ATOM 690 C CA . GLU A 1 98 ? 8.939 -4.092 -8.281 1.00 91.75 98 GLU A CA 1
ATOM 691 C C . GLU A 1 98 ? 8.976 -4.739 -9.662 1.00 91.75 98 GLU A C 1
ATOM 693 O O . GLU A 1 98 ? 9.161 -5.950 -9.784 1.00 91.75 98 GLU A O 1
ATOM 698 N N . THR A 1 99 ? 8.775 -3.937 -10.704 1.00 87.25 99 THR A N 1
ATOM 699 C CA . THR A 1 99 ? 8.907 -4.367 -12.100 1.00 87.25 99 THR A CA 1
ATOM 700 C C . THR A 1 99 ? 10.034 -3.558 -12.728 1.00 87.25 99 THR A C 1
ATOM 702 O O . THR A 1 99 ? 9.949 -2.329 -12.798 1.00 87.25 99 THR A O 1
ATOM 705 N N . ALA A 1 100 ? 11.116 -4.244 -13.102 1.00 75.25 100 ALA A N 1
ATOM 706 C CA . ALA A 1 100 ? 12.328 -3.608 -13.616 1.00 75.25 100 ALA A CA 1
ATOM 707 C C . ALA A 1 100 ? 12.195 -3.212 -15.093 1.00 75.25 100 ALA A C 1
ATOM 709 O O . ALA A 1 100 ? 12.742 -2.191 -15.509 1.00 75.25 100 ALA A O 1
ATOM 710 N N . GLU A 1 101 ? 11.440 -3.996 -15.861 1.00 72.19 101 GLU A N 1
ATOM 711 C CA . GLU A 1 101 ? 11.189 -3.750 -17.277 1.00 72.19 101 GLU A CA 1
ATOM 712 C C . GLU A 1 101 ? 9.767 -3.201 -17.462 1.00 72.19 101 GLU A C 1
ATOM 714 O O . GLU A 1 101 ? 8.804 -3.815 -16.991 1.00 72.19 101 GLU A O 1
ATOM 719 N N . PRO A 1 102 ? 9.596 -2.026 -18.094 1.00 64.06 102 PRO A N 1
ATOM 720 C CA . PRO A 1 102 ? 8.268 -1.580 -18.493 1.00 64.06 102 PRO A CA 1
ATOM 721 C C . PRO A 1 102 ? 7.664 -2.590 -19.486 1.00 64.06 102 PRO A C 1
ATOM 723 O O . PRO A 1 102 ? 8.417 -3.216 -20.234 1.00 64.06 102 PRO A O 1
ATOM 726 N N . PRO A 1 103 ? 6.328 -2.759 -19.515 1.00 63.28 103 PRO A N 1
ATOM 727 C CA . PRO A 1 103 ? 5.697 -3.585 -20.536 1.00 63.28 103 PRO A CA 1
ATOM 728 C C . PRO A 1 103 ? 6.048 -3.049 -21.928 1.00 63.28 103 PRO A C 1
ATOM 730 O O . PRO A 1 103 ? 6.106 -1.833 -22.132 1.00 63.28 103 PRO A O 1
ATOM 733 N N . ASP A 1 104 ? 6.270 -3.962 -22.871 1.00 72.44 104 ASP A N 1
ATOM 734 C CA . ASP A 1 104 ? 6.403 -3.611 -24.280 1.00 72.44 104 ASP A CA 1
ATOM 735 C C . ASP A 1 104 ? 5.012 -3.261 -24.821 1.00 72.44 104 ASP A C 1
ATOM 737 O O . ASP A 1 104 ? 4.207 -4.141 -25.132 1.00 72.44 104 ASP A O 1
ATOM 741 N N . TRP A 1 105 ? 4.691 -1.966 -24.829 1.00 70.81 105 TRP A N 1
ATOM 742 C CA . TRP A 1 105 ? 3.372 -1.474 -25.232 1.00 70.81 105 TRP A CA 1
ATOM 743 C C . TRP A 1 105 ? 3.031 -1.851 -26.674 1.00 70.81 105 TRP A C 1
ATOM 745 O O . TRP A 1 105 ? 1.862 -2.090 -26.959 1.00 70.81 105 TRP A O 1
ATOM 755 N N . ASP A 1 106 ? 4.040 -2.000 -27.534 1.00 77.44 106 ASP A N 1
ATOM 756 C CA . ASP A 1 106 ? 3.871 -2.372 -28.939 1.00 77.44 106 ASP A CA 1
ATOM 757 C C . ASP A 1 106 ? 3.442 -3.848 -29.112 1.00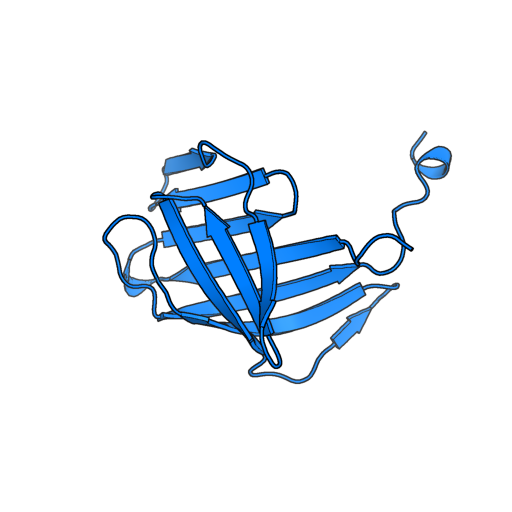 77.44 106 ASP A C 1
ATOM 759 O O . ASP A 1 106 ? 3.062 -4.259 -30.206 1.00 77.44 106 ASP A O 1
ATOM 763 N N . GLN A 1 107 ? 3.484 -4.661 -28.045 1.00 72.69 107 GLN A N 1
ATOM 764 C CA . GLN A 1 107 ? 3.019 -6.058 -28.033 1.00 72.69 107 GLN A CA 1
ATOM 765 C C . GLN A 1 107 ? 1.601 -6.235 -27.467 1.00 72.69 107 GLN A C 1
ATOM 767 O O . GLN A 1 107 ? 1.117 -7.365 -27.379 1.00 72.69 107 GLN A O 1
ATOM 772 N N . LEU A 1 108 ? 0.954 -5.151 -27.026 1.00 64.31 108 LEU A N 1
ATOM 773 C CA . LEU A 1 108 ? -0.387 -5.182 -26.428 1.00 64.31 108 LEU A CA 1
ATOM 774 C C . LEU A 1 108 ? -1.509 -4.801 -27.413 1.00 64.31 108 LEU A C 1
ATOM 776 O O . LEU A 1 108 ? -2.671 -4.800 -27.000 1.00 64.31 108 LEU A O 1
ATOM 780 N N . ASP A 1 109 ? -1.160 -4.519 -28.674 1.00 54.06 109 ASP A N 1
ATOM 781 C CA . ASP A 1 109 ? -2.080 -4.256 -29.794 1.00 54.06 109 ASP A CA 1
ATOM 782 C C . ASP A 1 109 ? -2.505 -5.538 -30.540 1.00 54.06 109 ASP A C 1
ATOM 784 O O . ASP A 1 109 ? -1.633 -6.373 -30.882 1.00 54.06 109 ASP A O 1
#